Protein AF-A0A8T5LZY0-F1 (afdb_monomer_lite)

Structure (mmCIF, N/CA/C/O backbone):
data_AF-A0A8T5LZY0-F1
#
_entry.id   AF-A0A8T5LZY0-F1
#
loop_
_atom_site.group_PDB
_atom_site.id
_atom_site.type_symbol
_atom_site.label_atom_id
_atom_site.label_alt_id
_atom_site.label_comp_id
_atom_site.label_asym_id
_atom_site.label_entity_id
_atom_site.label_seq_id
_atom_site.pdbx_PDB_ins_code
_atom_site.Cartn_x
_atom_site.Cartn_y
_atom_site.Cartn_z
_atom_site.occupancy
_atom_site.B_iso_or_equiv
_atom_site.auth_seq_id
_atom_site.auth_comp_id
_atom_site.auth_asym_id
_atom_site.auth_atom_id
_atom_site.pdbx_PDB_model_num
ATOM 1 N N . MET A 1 1 ? -8.444 17.464 7.333 1.00 62.78 1 MET A N 1
ATOM 2 C CA . MET A 1 1 ? -8.457 17.012 5.927 1.00 62.78 1 MET A CA 1
ATOM 3 C C . MET A 1 1 ? -9.658 16.105 5.762 1.00 62.78 1 MET A C 1
ATOM 5 O O . MET A 1 1 ? -9.783 15.169 6.540 1.00 62.78 1 MET A O 1
ATOM 9 N N . THR A 1 2 ? -10.537 16.408 4.812 1.00 77.06 2 THR A N 1
ATOM 10 C CA . THR A 1 2 ? -11.737 15.609 4.545 1.00 77.06 2 THR A CA 1
ATOM 11 C C . THR A 1 2 ? -11.617 15.078 3.131 1.00 77.06 2 THR A C 1
ATOM 13 O O . THR A 1 2 ? -11.492 15.860 2.193 1.00 77.06 2 THR A O 1
ATOM 16 N N . ILE A 1 3 ? -11.596 13.758 2.990 1.00 79.44 3 ILE A N 1
ATOM 17 C CA . ILE A 1 3 ? -11.514 13.074 1.702 1.00 79.44 3 ILE A CA 1
ATOM 18 C C . ILE A 1 3 ? -12.775 12.228 1.607 1.00 79.44 3 ILE A C 1
ATOM 20 O O . ILE A 1 3 ? -13.067 11.469 2.530 1.00 79.44 3 ILE A O 1
ATOM 24 N N . SER A 1 4 ? -13.538 12.390 0.529 1.00 86.94 4 SER A N 1
ATOM 25 C CA . SER A 1 4 ? -14.698 11.539 0.281 1.00 86.94 4 SER A CA 1
ATOM 26 C C . SER A 1 4 ? -14.219 10.228 -0.327 1.00 86.94 4 SER A C 1
ATOM 28 O O . SER A 1 4 ? -13.517 10.218 -1.338 1.00 86.94 4 SER A O 1
ATOM 30 N N . VAL A 1 5 ? -14.569 9.125 0.321 1.00 87.44 5 VAL A N 1
ATOM 31 C CA . VAL A 1 5 ? -14.262 7.771 -0.131 1.00 87.44 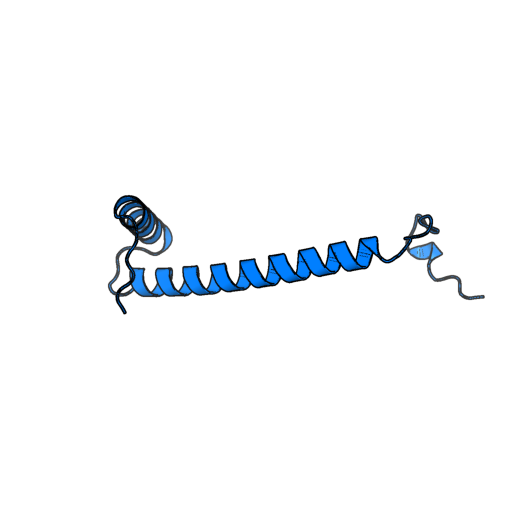5 VAL A CA 1
ATOM 32 C C . VAL A 1 5 ? -15.546 6.967 -0.019 1.00 87.44 5 VAL A C 1
ATOM 34 O O . VAL A 1 5 ? -16.391 7.257 0.821 1.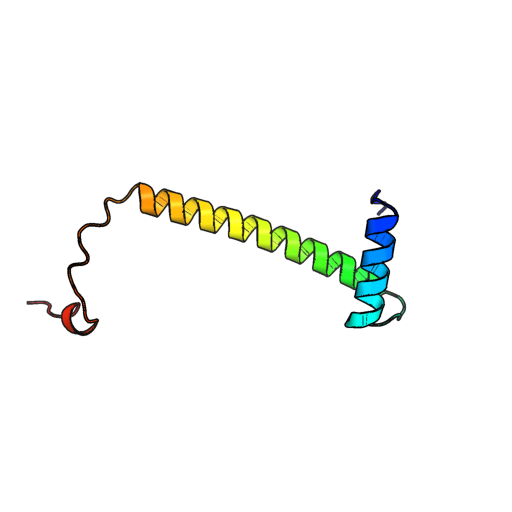00 87.44 5 VAL A O 1
ATOM 37 N N . ASN A 1 6 ? -15.709 5.958 -0.868 1.00 94.44 6 ASN A N 1
ATOM 38 C CA . ASN A 1 6 ? -16.855 5.066 -0.774 1.00 94.44 6 ASN A CA 1
ATOM 39 C C . ASN A 1 6 ? -16.884 4.359 0.600 1.00 94.44 6 ASN A C 1
ATOM 41 O O . ASN A 1 6 ? -15.887 3.760 1.011 1.00 94.44 6 ASN A O 1
ATOM 45 N N . ASP A 1 7 ? -18.041 4.368 1.264 1.00 91.81 7 ASP A N 1
ATOM 46 C CA . ASP A 1 7 ? -18.253 3.783 2.596 1.00 91.81 7 ASP A CA 1
ATOM 47 C C . ASP A 1 7 ? -17.797 2.323 2.718 1.00 91.81 7 ASP A C 1
ATOM 49 O O . ASP A 1 7 ? -17.286 1.897 3.757 1.00 91.81 7 ASP A O 1
ATOM 53 N N . GLN A 1 8 ? -17.987 1.519 1.669 1.00 94.88 8 GLN A N 1
ATOM 54 C CA . GLN A 1 8 ? -17.559 0.123 1.656 1.00 94.88 8 GLN A CA 1
ATOM 55 C C . GLN A 1 8 ? -16.033 0.019 1.674 1.00 94.88 8 GLN A C 1
ATOM 57 O O . GLN A 1 8 ? -15.486 -0.799 2.418 1.00 94.88 8 GLN A O 1
ATOM 62 N N . VAL A 1 9 ? -15.354 0.862 0.894 1.00 93.38 9 VAL A N 1
ATOM 63 C CA . VAL A 1 9 ? -13.888 0.922 0.843 1.00 93.38 9 VAL A CA 1
ATOM 64 C C . VAL A 1 9 ? -13.344 1.354 2.199 1.00 93.38 9 VAL A C 1
ATOM 66 O O . VAL A 1 9 ? -12.446 0.703 2.730 1.00 93.38 9 VAL A O 1
ATOM 69 N N . GLU A 1 10 ? -13.933 2.380 2.816 1.00 92.25 10 GLU A N 1
ATOM 70 C CA . GLU A 1 10 ? -13.524 2.831 4.146 1.00 92.25 10 GLU A CA 1
ATOM 71 C C . GLU A 1 10 ? -13.709 1.731 5.204 1.00 92.25 10 GLU A C 1
ATOM 73 O O . GLU A 1 10 ? -12.797 1.451 5.989 1.00 92.25 10 GLU A O 1
ATOM 78 N N . LYS A 1 11 ? -14.865 1.055 5.210 1.00 93.88 11 LYS A N 1
ATOM 79 C CA . LYS A 1 11 ? -15.139 -0.054 6.138 1.00 93.88 11 LYS A CA 1
ATOM 80 C C . LYS A 1 11 ? -14.147 -1.199 5.966 1.00 93.88 11 LYS A C 1
ATOM 82 O O . LYS A 1 11 ? -13.669 -1.742 6.965 1.00 93.88 11 LYS A O 1
ATOM 87 N N . GLN A 1 12 ? -13.843 -1.584 4.728 1.00 95.31 12 GLN A N 1
ATOM 88 C CA . GLN A 1 12 ? -12.860 -2.633 4.453 1.00 95.31 12 GLN A CA 1
ATOM 89 C C . GLN A 1 12 ? -11.461 -2.207 4.895 1.00 95.31 12 GLN A C 1
ATOM 91 O O . GLN A 1 12 ? -10.795 -2.962 5.600 1.00 95.31 12 GLN A O 1
ATOM 96 N N . PHE A 1 13 ? -11.054 -0.980 4.577 1.00 93.25 13 PHE A N 1
ATOM 97 C CA . PHE A 1 13 ? -9.759 -0.442 4.972 1.00 93.25 13 PHE A CA 1
ATOM 98 C C . PHE A 1 13 ? -9.589 -0.434 6.495 1.00 93.25 13 PHE A C 1
ATOM 100 O O . PHE A 1 13 ? -8.617 -0.981 7.012 1.00 93.25 13 PHE A O 1
ATOM 107 N N . ARG A 1 14 ? -10.579 0.075 7.240 1.00 91.81 14 ARG A N 1
ATOM 108 C CA . ARG A 1 14 ? -10.567 0.066 8.714 1.00 91.81 14 ARG A CA 1
ATOM 109 C C . ARG A 1 14 ? -10.457 -1.346 9.292 1.00 91.81 14 ARG A C 1
ATOM 111 O O . ARG A 1 14 ? -9.703 -1.546 10.241 1.00 91.81 14 ARG A O 1
ATOM 118 N N . LYS A 1 15 ? -11.170 -2.327 8.723 1.00 94.56 15 LYS A N 1
ATOM 119 C CA . LYS A 1 15 ? -11.066 -3.740 9.137 1.00 94.56 15 LYS A CA 1
ATOM 120 C C . LYS A 1 15 ? -9.667 -4.299 8.897 1.00 94.56 15 LYS A C 1
ATOM 122 O O . LYS A 1 15 ? -9.152 -5.005 9.758 1.00 94.56 15 LYS A O 1
ATOM 127 N N . THR A 1 16 ? -9.059 -3.991 7.754 1.00 94.69 16 THR A N 1
ATOM 128 C CA . THR A 1 16 ? -7.694 -4.422 7.438 1.00 94.69 16 THR A CA 1
ATOM 129 C C . THR A 1 16 ? -6.702 -3.816 8.421 1.00 94.69 16 THR A C 1
ATOM 131 O O . THR A 1 16 ? -5.965 -4.561 9.052 1.00 94.69 16 THR A O 1
ATOM 134 N N . VAL A 1 17 ? -6.759 -2.500 8.642 1.00 94.69 17 VAL A N 1
ATOM 135 C CA . VAL A 1 17 ? -5.886 -1.791 9.592 1.00 94.69 17 VAL A CA 1
ATOM 136 C C . VAL A 1 17 ? -6.007 -2.356 11.007 1.00 94.69 17 VAL A C 1
ATOM 138 O O . VAL A 1 17 ? -4.995 -2.595 11.664 1.00 94.69 17 VAL A O 1
ATOM 141 N N . ALA A 1 18 ? -7.233 -2.631 11.459 1.00 92.81 18 ALA A N 1
ATOM 142 C CA . ALA A 1 18 ? -7.471 -3.240 12.763 1.00 92.81 18 ALA A CA 1
ATOM 143 C C . ALA A 1 18 ? -6.819 -4.628 12.898 1.00 92.81 18 ALA A C 1
ATOM 145 O O . ALA A 1 18 ? -6.353 -4.967 13.981 1.00 92.81 18 ALA A O 1
ATOM 146 N N . LYS A 1 19 ? -6.766 -5.416 11.814 1.00 93.19 19 LYS A N 1
ATOM 147 C CA . LYS A 1 19 ? -6.141 -6.748 11.798 1.00 93.19 19 LYS A CA 1
ATOM 148 C C . LYS A 1 19 ? -4.615 -6.702 11.729 1.00 93.19 19 LYS A C 1
ATOM 150 O O . LYS A 1 19 ? -3.977 -7.550 12.338 1.00 93.19 19 LYS A O 1
ATOM 155 N N . THR A 1 20 ? -4.034 -5.770 10.975 1.00 90.31 20 THR A N 1
ATOM 156 C CA . THR A 1 20 ? -2.576 -5.718 10.757 1.00 90.31 20 THR A CA 1
ATOM 157 C C . THR A 1 20 ? -1.833 -4.881 11.787 1.00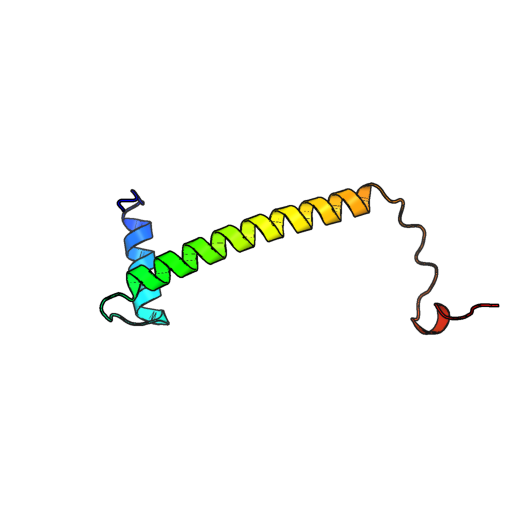 90.31 20 THR A C 1
ATOM 159 O O . THR A 1 20 ? -0.748 -5.267 12.202 1.00 90.31 20 THR A O 1
ATOM 162 N N . ILE A 1 21 ? -2.387 -3.733 12.183 1.00 86.31 21 ILE A N 1
ATOM 163 C CA . ILE A 1 21 ? -1.698 -2.745 13.032 1.00 86.31 21 ILE A CA 1
ATOM 164 C C . ILE A 1 21 ? -2.395 -2.593 14.397 1.00 86.31 21 ILE A C 1
ATOM 166 O O . ILE A 1 21 ? -1.792 -2.132 15.365 1.00 86.31 21 ILE A O 1
ATOM 170 N N . GLY A 1 22 ? -3.663 -2.998 14.502 1.00 89.50 22 GLY A N 1
ATOM 171 C CA . GLY A 1 22 ? -4.462 -2.914 15.727 1.00 89.50 22 GLY A CA 1
ATOM 172 C C . GLY A 1 22 ? -5.402 -1.706 15.764 1.00 89.50 22 GLY A C 1
ATOM 173 O O . GLY A 1 22 ? -5.533 -0.944 14.806 1.00 89.50 22 GLY A O 1
ATOM 174 N N . THR A 1 23 ? -6.095 -1.527 16.889 1.00 87.25 23 THR A N 1
ATOM 175 C CA . THR A 1 23 ? -7.215 -0.572 17.038 1.00 87.25 23 THR A CA 1
ATOM 176 C C . THR A 1 23 ? -6.888 0.656 17.894 1.00 87.25 23 THR A C 1
ATOM 178 O O . THR A 1 23 ? -7.790 1.356 18.353 1.00 87.25 23 THR A O 1
ATOM 181 N N . GLN A 1 24 ? -5.604 0.949 18.114 1.00 90.44 24 GLN A N 1
ATOM 182 C CA . GLN A 1 24 ? -5.186 2.084 18.938 1.00 90.44 24 GLN A CA 1
ATOM 183 C C . GLN A 1 24 ? -5.506 3.440 18.283 1.00 90.44 24 GLN A C 1
ATOM 185 O O . GLN A 1 24 ? -5.598 3.588 17.058 1.00 90.44 24 GLN A O 1
ATOM 190 N N . LYS A 1 25 ? -5.667 4.471 19.122 1.00 82.06 25 LYS A N 1
ATOM 191 C CA . LYS A 1 25 ? -5.907 5.843 18.662 1.00 82.06 25 LYS A CA 1
ATOM 192 C C . LYS A 1 25 ? -4.748 6.296 17.767 1.00 82.06 25 LYS A C 1
ATOM 194 O O . LYS A 1 25 ? -3.587 6.212 18.148 1.00 82.06 25 LYS A O 1
ATOM 199 N N . GLY A 1 26 ? -5.075 6.792 16.575 1.00 84.88 26 GLY A N 1
ATOM 200 C CA . GLY A 1 26 ? -4.091 7.267 15.596 1.00 84.88 26 GLY A CA 1
ATOM 201 C C . GLY A 1 26 ? -3.591 6.206 14.610 1.00 84.88 26 GLY A C 1
ATOM 202 O O . GLY A 1 26 ? -3.010 6.575 13.591 1.00 84.88 26 GLY A O 1
ATOM 203 N N . THR A 1 27 ? -3.879 4.918 14.827 1.00 90.06 27 THR A N 1
ATOM 204 C CA . THR A 1 27 ? -3.457 3.843 13.914 1.00 90.06 27 THR A CA 1
ATOM 205 C C . THR A 1 27 ? -4.048 3.999 12.514 1.00 90.06 27 THR A C 1
ATOM 207 O O . THR A 1 27 ? -3.343 3.827 11.524 1.00 90.06 27 THR A O 1
ATOM 210 N N . LEU A 1 28 ? -5.312 4.421 12.413 1.00 89.81 28 LEU A N 1
ATOM 211 C CA . LEU A 1 28 ? -5.933 4.680 11.115 1.00 89.81 28 LEU A CA 1
ATOM 212 C C . LEU A 1 28 ? -5.247 5.823 10.357 1.00 89.81 28 LEU A C 1
ATOM 214 O O . LEU A 1 28 ? -5.011 5.696 9.164 1.00 89.81 28 LEU A O 1
ATOM 218 N N . GLY A 1 29 ? -4.899 6.914 11.045 1.00 89.88 29 GLY A N 1
ATOM 219 C CA . GLY A 1 29 ? -4.200 8.041 10.423 1.00 89.88 29 GLY A CA 1
ATOM 220 C C . GLY A 1 29 ? -2.825 7.634 9.893 1.00 89.88 29 GLY A C 1
ATOM 221 O O . GLY A 1 29 ? -2.486 7.962 8.760 1.00 89.88 29 GLY A O 1
ATOM 222 N N . LYS A 1 30 ? -2.077 6.838 10.670 1.00 90.62 30 LYS A N 1
ATOM 223 C CA . LYS A 1 30 ? -0.800 6.258 10.227 1.00 90.62 30 LYS A CA 1
ATOM 224 C C . LYS A 1 30 ? -0.975 5.366 8.997 1.00 90.62 30 LYS A C 1
ATOM 226 O O . LYS A 1 30 ? -0.219 5.500 8.045 1.00 90.62 30 LYS A O 1
ATOM 231 N N . ALA A 1 31 ? -1.991 4.504 8.994 1.00 93.00 31 ALA A N 1
ATOM 232 C CA . ALA A 1 31 ? -2.275 3.634 7.857 1.00 93.00 31 ALA A CA 1
ATOM 233 C C . ALA A 1 31 ? -2.656 4.418 6.593 1.00 93.00 31 ALA A C 1
ATOM 235 O O . ALA A 1 31 ? -2.245 4.045 5.499 1.00 93.00 31 ALA A O 1
ATOM 236 N N . VAL A 1 32 ? -3.417 5.510 6.730 1.00 92.88 32 VAL A N 1
ATOM 237 C CA . VAL A 1 32 ? -3.728 6.406 5.605 1.00 92.88 32 VAL A CA 1
ATOM 238 C C . VAL A 1 32 ? -2.450 7.044 5.057 1.00 92.88 32 VAL A C 1
ATOM 240 O O . VAL A 1 32 ? -2.259 7.038 3.846 1.00 92.88 32 VAL A O 1
ATOM 243 N N . GLY A 1 33 ? -1.560 7.531 5.929 1.00 93.31 33 GLY A N 1
ATOM 244 C CA . GLY A 1 33 ? -0.261 8.077 5.519 1.00 93.31 33 GLY A CA 1
ATOM 245 C C . GLY A 1 33 ? 0.573 7.062 4.734 1.00 93.31 33 GLY A C 1
ATOM 246 O O . GLY A 1 33 ? 0.967 7.335 3.606 1.00 93.31 33 GLY A O 1
ATOM 247 N N . GLN A 1 34 ? 0.723 5.849 5.272 1.00 94.31 34 GLN A N 1
ATOM 248 C CA . GLN A 1 34 ? 1.442 4.760 4.599 1.00 94.31 34 GLN A CA 1
ATOM 249 C C . GLN A 1 34 ? 0.812 4.382 3.253 1.00 94.31 34 GLN A C 1
ATOM 251 O O . GLN A 1 34 ? 1.522 4.131 2.284 1.00 94.31 34 GLN A O 1
ATOM 256 N N . ALA A 1 35 ? -0.521 4.354 3.163 1.00 94.06 35 ALA A N 1
ATOM 257 C CA . ALA A 1 35 ? -1.209 4.061 1.909 1.00 94.06 35 ALA A CA 1
ATOM 258 C C . ALA A 1 35 ? -0.947 5.140 0.844 1.00 94.06 35 ALA A C 1
ATOM 260 O O . ALA A 1 35 ? -0.768 4.815 -0.330 1.00 94.06 35 ALA A O 1
ATOM 261 N N . MET A 1 36 ? -0.903 6.414 1.246 1.00 94.38 36 MET A N 1
ATOM 262 C CA . MET A 1 36 ? -0.584 7.525 0.346 1.00 94.38 36 MET A CA 1
ATOM 263 C C . MET A 1 36 ? 0.870 7.475 -0.128 1.00 94.38 36 MET A C 1
ATOM 265 O O . MET A 1 36 ? 1.113 7.605 -1.327 1.00 94.38 36 MET A O 1
ATOM 269 N N . GLU A 1 37 ? 1.819 7.245 0.783 1.00 96.81 37 GLU A N 1
ATOM 270 C CA . GLU A 1 37 ? 3.239 7.059 0.451 1.00 96.81 37 GLU A CA 1
ATOM 271 C C . GLU A 1 37 ? 3.414 5.917 -0.550 1.00 96.81 37 GLU A C 1
ATOM 273 O O . GLU A 1 37 ? 3.969 6.114 -1.633 1.00 96.81 37 GLU A O 1
ATOM 278 N N . LYS A 1 38 ? 2.819 4.757 -0.252 1.00 96.44 38 LYS A N 1
ATOM 279 C CA . LYS A 1 38 ? 2.902 3.577 -1.111 1.00 96.44 38 LYS A CA 1
ATOM 280 C C . LYS A 1 38 ? 2.330 3.824 -2.505 1.00 96.44 38 LYS A C 1
ATOM 282 O O . LYS A 1 38 ? 2.914 3.401 -3.500 1.00 96.44 38 LYS A O 1
ATOM 287 N N . TRP A 1 39 ? 1.206 4.533 -2.595 1.00 96.25 39 TRP A N 1
ATOM 288 C CA . TRP A 1 39 ? 0.611 4.886 -3.881 1.00 96.25 39 TRP A CA 1
ATOM 289 C C . TRP A 1 39 ? 1.530 5.778 -4.722 1.00 96.25 39 TRP A C 1
ATOM 291 O O . TRP A 1 39 ? 1.656 5.555 -5.927 1.00 96.25 39 TRP A O 1
ATOM 301 N N . MET A 1 40 ? 2.179 6.774 -4.111 1.00 97.00 40 MET A N 1
ATOM 302 C CA . MET A 1 40 ? 3.122 7.650 -4.816 1.00 97.00 40 MET A CA 1
ATOM 303 C C . MET A 1 40 ? 4.339 6.872 -5.325 1.00 97.00 40 MET A C 1
ATOM 305 O O . MET A 1 40 ? 4.708 7.017 -6.492 1.00 97.00 40 MET A O 1
ATOM 309 N N . GLU A 1 41 ? 4.911 6.002 -4.492 1.00 96.94 41 GLU A N 1
ATOM 310 C CA . GLU A 1 41 ? 6.021 5.127 -4.884 1.00 96.94 41 GLU A CA 1
ATOM 311 C C . GLU A 1 41 ? 5.649 4.231 -6.066 1.00 96.94 41 GLU A C 1
ATOM 313 O O . GLU A 1 41 ? 6.381 4.168 -7.055 1.00 96.94 41 GLU A O 1
ATOM 318 N N . ASP A 1 42 ? 4.486 3.578 -6.007 1.00 96.81 42 ASP A N 1
ATOM 319 C CA . ASP A 1 42 ? 4.027 2.686 -7.069 1.00 96.81 42 ASP A CA 1
ATOM 320 C C . ASP A 1 42 ? 3.846 3.436 -8.400 1.00 96.81 42 ASP A C 1
ATOM 322 O O . ASP A 1 42 ? 4.109 2.882 -9.473 1.00 96.81 42 ASP A O 1
ATOM 326 N N . LYS A 1 43 ? 3.433 4.711 -8.362 1.00 96.88 43 LYS A N 1
ATOM 327 C CA . LYS A 1 43 ? 3.332 5.545 -9.567 1.00 96.88 43 LYS A CA 1
ATOM 328 C C . LYS A 1 43 ? 4.689 5.917 -10.143 1.00 96.88 43 LYS A C 1
ATOM 330 O O . LYS A 1 43 ? 4.841 5.856 -11.367 1.00 96.88 43 LYS A O 1
ATOM 335 N N . GLU A 1 44 ? 5.670 6.242 -9.308 1.00 95.88 44 GLU A N 1
ATOM 336 C CA . GLU A 1 44 ? 7.018 6.523 -9.805 1.00 95.88 44 GLU A CA 1
ATOM 337 C C . GLU A 1 44 ? 7.667 5.255 -10.377 1.00 95.88 44 GLU A C 1
ATOM 339 O O . GLU A 1 44 ? 8.219 5.288 -11.476 1.00 95.88 44 GLU A O 1
ATOM 344 N N . GLN A 1 45 ? 7.500 4.103 -9.723 1.00 93.88 45 GLN A N 1
ATOM 345 C CA . GLN A 1 45 ? 7.997 2.822 -10.235 1.00 93.88 45 GLN A CA 1
ATOM 346 C C . GLN A 1 45 ? 7.372 2.451 -11.586 1.00 93.88 45 GLN A C 1
ATOM 348 O O . GLN A 1 45 ? 8.077 2.045 -12.510 1.00 93.88 45 GLN A O 1
ATOM 353 N N . GLN A 1 46 ? 6.062 2.658 -11.762 1.00 93.75 46 GLN A N 1
ATOM 354 C CA . GLN A 1 46 ? 5.398 2.447 -13.055 1.00 93.75 46 GLN A CA 1
ATOM 355 C C . GLN A 1 46 ? 5.969 3.346 -14.156 1.00 93.75 46 GLN A C 1
ATOM 357 O O . GLN A 1 46 ? 6.105 2.918 -15.304 1.00 93.75 46 GLN A O 1
ATOM 362 N N . LYS A 1 47 ? 6.302 4.595 -13.827 1.00 94.06 47 LYS A N 1
ATOM 363 C CA . LYS A 1 47 ? 6.908 5.540 -14.767 1.00 94.06 47 LYS A CA 1
ATOM 364 C C . LYS A 1 47 ? 8.322 5.109 -15.152 1.00 94.06 47 LYS A C 1
ATOM 366 O O . LYS A 1 47 ? 8.609 5.052 -16.347 1.00 94.06 47 LYS A O 1
ATOM 371 N N . ILE A 1 48 ? 9.155 4.738 -14.181 1.00 92.50 48 ILE A N 1
ATOM 372 C CA . ILE A 1 48 ? 10.508 4.216 -14.422 1.00 92.50 48 ILE A CA 1
ATOM 373 C C . ILE A 1 48 ? 10.444 2.964 -1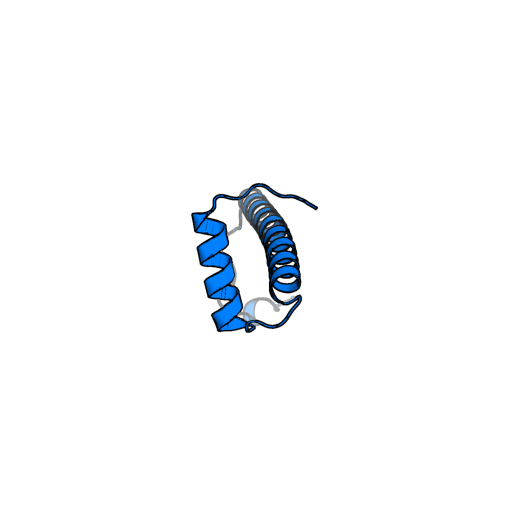5.301 1.00 92.50 48 ILE A C 1
ATOM 375 O O . ILE A 1 48 ? 11.140 2.888 -16.310 1.00 92.50 48 ILE A O 1
ATOM 379 N N . ALA A 1 49 ? 9.557 2.015 -14.989 1.00 91.31 49 ALA A N 1
ATOM 380 C CA . ALA A 1 49 ? 9.386 0.7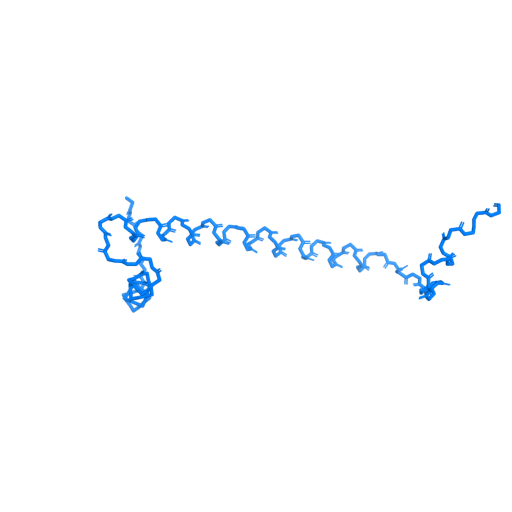97 -15.778 1.00 91.31 49 ALA A CA 1
ATOM 381 C C . ALA A 1 49 ? 8.993 1.103 -17.234 1.00 91.31 49 ALA A C 1
ATOM 383 O O . ALA A 1 49 ? 9.584 0.559 -18.167 1.00 91.31 49 ALA A O 1
ATOM 384 N N . ARG A 1 50 ? 8.045 2.026 -17.452 1.00 90.94 50 ARG A N 1
ATOM 385 C CA . ARG A 1 50 ? 7.656 2.470 -18.803 1.00 90.94 50 ARG A CA 1
ATOM 386 C C . ARG A 1 50 ? 8.816 3.122 -19.551 1.00 90.94 50 ARG A C 1
ATOM 388 O O . ARG A 1 50 ? 8.993 2.854 -20.735 1.00 90.94 50 ARG A O 1
ATOM 395 N N . GLN A 1 51 ? 9.605 3.958 -18.877 1.00 89.81 51 GLN A N 1
ATOM 396 C CA . GLN A 1 51 ? 10.788 4.586 -19.467 1.00 89.81 51 GLN A CA 1
ATOM 397 C C . GLN A 1 51 ? 11.858 3.551 -19.822 1.00 89.81 51 GLN A C 1
ATOM 399 O O . GLN A 1 51 ? 12.410 3.614 -20.917 1.00 89.81 51 GLN A O 1
ATOM 404 N N . GLY A 1 52 ? 12.100 2.573 -18.946 1.00 87.25 52 GLY A N 1
ATOM 405 C CA . GLY A 1 52 ? 13.007 1.455 -19.195 1.00 87.25 52 GLY A CA 1
ATOM 406 C C . GLY A 1 52 ? 12.589 0.645 -20.421 1.00 87.25 52 GLY A C 1
ATOM 407 O O . GLY A 1 52 ? 13.398 0.438 -21.317 1.00 87.25 52 GLY A O 1
ATOM 408 N N . ILE A 1 53 ? 11.309 0.279 -20.528 1.00 86.12 53 ILE A N 1
ATOM 409 C CA . ILE A 1 53 ? 10.770 -0.422 -21.706 1.00 86.12 53 ILE A CA 1
ATOM 410 C C . ILE A 1 53 ? 10.914 0.433 -22.974 1.00 86.12 53 ILE A C 1
ATOM 412 O O . ILE A 1 53 ? 11.321 -0.074 -24.017 1.00 86.12 53 ILE A O 1
ATOM 416 N N . ALA A 1 54 ? 10.622 1.733 -22.901 1.00 86.00 54 ALA A N 1
ATOM 417 C CA . ALA A 1 54 ? 10.770 2.633 -24.043 1.00 86.00 54 ALA A CA 1
ATOM 418 C C . ALA A 1 54 ? 12.235 2.785 -24.485 1.00 86.00 54 ALA A C 1
ATOM 420 O O . ALA A 1 54 ? 12.508 2.857 -25.681 1.00 86.00 54 ALA A O 1
ATOM 421 N N . LEU A 1 55 ? 13.180 2.823 -23.542 1.00 84.50 55 LEU A N 1
ATOM 422 C CA . LEU A 1 55 ? 14.614 2.793 -23.830 1.00 84.50 55 LEU A CA 1
ATOM 423 C C . LEU A 1 55 ? 14.993 1.475 -24.507 1.00 84.50 55 LEU A C 1
ATOM 425 O O . LEU A 1 55 ? 15.580 1.508 -25.583 1.00 84.50 55 LEU A O 1
ATOM 429 N N . LEU A 1 56 ? 14.581 0.334 -23.947 1.00 80.75 56 LEU A N 1
ATOM 430 C CA . LEU A 1 56 ? 14.824 -0.988 -24.532 1.00 80.75 56 LEU A CA 1
ATOM 431 C C . LEU A 1 56 ? 14.292 -1.099 -25.965 1.00 80.75 56 LEU A C 1
ATOM 433 O O . LEU A 1 56 ? 14.982 -1.638 -26.818 1.00 80.75 56 LEU A O 1
ATOM 437 N N . GLY A 1 57 ? 13.112 -0.544 -26.255 1.00 76.19 57 GLY A N 1
ATOM 438 C CA . GLY A 1 57 ? 12.546 -0.535 -27.607 1.00 76.19 57 GLY A CA 1
ATOM 439 C C . GLY A 1 57 ? 13.269 0.388 -28.597 1.00 76.19 57 GLY A C 1
ATOM 440 O O . GLY A 1 57 ? 13.180 0.176 -29.804 1.00 76.19 57 GLY A O 1
ATOM 441 N N . LYS A 1 58 ? 13.993 1.408 -28.115 1.00 75.00 58 LYS A N 1
ATOM 442 C CA . LYS A 1 58 ? 14.800 2.306 -28.961 1.00 75.00 58 LYS A CA 1
ATOM 443 C C . LYS A 1 58 ? 16.143 1.698 -29.351 1.00 75.00 58 LYS A C 1
ATOM 445 O O . LYS A 1 58 ? 16.683 2.052 -30.398 1.00 75.00 58 LYS A O 1
ATOM 450 N N . PHE A 1 59 ? 16.686 0.806 -28.531 1.00 69.44 59 PHE A N 1
ATOM 451 C CA . PHE A 1 59 ? 17.911 0.094 -28.859 1.00 69.44 59 PHE A CA 1
ATOM 452 C C . PHE A 1 59 ? 17.563 -1.200 -29.594 1.00 69.44 59 PHE A C 1
ATOM 454 O O . PHE A 1 59 ? 16.843 -2.049 -29.077 1.00 69.44 59 PHE A O 1
ATOM 461 N N . LYS A 1 60 ? 18.118 -1.400 -30.795 1.00 65.44 60 LYS A N 1
ATOM 462 C CA . LYS A 1 60 ? 18.219 -2.750 -31.358 1.00 65.44 60 LYS A CA 1
ATOM 463 C C . LYS A 1 60 ? 19.225 -3.501 -30.493 1.00 65.44 60 LYS A C 1
ATOM 465 O O . LYS A 1 60 ? 20.420 -3.445 -30.766 1.00 65.44 60 LYS A O 1
ATOM 470 N N . MET A 1 61 ? 18.750 -4.125 -29.416 1.00 64.81 61 MET A N 1
ATOM 471 C CA . MET A 1 61 ? 19.520 -5.130 -28.691 1.00 64.81 61 MET A CA 1
ATOM 472 C C . MET A 1 61 ? 19.984 -6.137 -29.747 1.00 64.81 61 MET A C 1
ATOM 474 O O . MET A 1 61 ? 19.159 -6.819 -30.355 1.00 64.81 61 MET A O 1
ATOM 478 N N . GLY A 1 62 ? 21.280 -6.124 -30.066 1.00 65.44 62 GLY A N 1
ATOM 479 C CA . GLY A 1 62 ? 21.874 -7.108 -30.964 1.00 65.44 62 GLY A CA 1
ATOM 480 C C . GLY A 1 62 ? 21.706 -8.513 -30.388 1.00 65.44 62 GLY A C 1
ATOM 481 O O . GLY A 1 62 ? 21.212 -8.690 -29.272 1.00 65.44 62 GLY A O 1
ATOM 482 N N . ASN A 1 63 ? 22.131 -9.531 -31.131 1.00 67.62 63 ASN A N 1
ATOM 483 C CA . ASN A 1 63 ? 22.158 -10.883 -30.581 1.00 67.62 63 ASN A CA 1
ATOM 484 C C . ASN A 1 63 ? 22.992 -10.896 -29.295 1.00 67.62 63 ASN A C 1
ATOM 486 O O . ASN A 1 63 ? 24.023 -10.228 -29.222 1.00 67.62 63 ASN A O 1
ATOM 490 N N . ILE A 1 64 ? 22.543 -11.649 -28.290 1.00 70.81 64 ILE A N 1
ATOM 491 C CA . ILE A 1 64 ? 23.331 -11.897 -27.082 1.00 70.81 64 ILE A CA 1
ATOM 492 C C . ILE A 1 64 ? 24.639 -12.554 -27.539 1.00 70.81 64 ILE A C 1
ATOM 494 O O . ILE A 1 64 ? 24.623 -13.686 -28.018 1.00 70.81 64 ILE A O 1
ATOM 498 N N . LEU A 1 65 ? 25.744 -11.809 -27.460 1.00 69.94 65 LEU A N 1
ATOM 499 C CA . LEU A 1 65 ? 27.045 -12.232 -27.991 1.00 69.94 65 LEU A CA 1
ATOM 500 C C . LEU A 1 65 ? 27.744 -13.261 -27.095 1.00 69.94 65 LEU A C 1
ATOM 502 O O . LEU A 1 65 ? 28.620 -13.971 -27.572 1.00 69.94 65 LEU A O 1
ATOM 506 N N . TYR A 1 66 ? 27.324 -13.365 -25.832 1.00 73.44 66 TYR A N 1
ATOM 507 C CA . TYR A 1 66 ? 27.998 -14.159 -24.810 1.00 73.44 66 TYR A CA 1
ATOM 508 C C . TYR A 1 66 ? 26.981 -14.916 -23.960 1.00 73.44 66 TYR A C 1
ATOM 510 O O . TYR A 1 66 ? 26.001 -14.333 -23.487 1.00 73.44 66 TYR A O 1
ATOM 518 N N . LYS A 1 67 ? 27.196 -16.218 -23.773 1.00 73.75 67 LYS A N 1
ATOM 519 C CA . LYS A 1 67 ? 26.328 -17.083 -22.955 1.00 73.75 67 LYS A CA 1
ATOM 520 C C . LYS A 1 67 ? 26.790 -17.144 -21.503 1.00 73.75 67 LYS A C 1
ATOM 522 O O . LYS A 1 67 ? 25.960 -17.358 -20.619 1.00 73.75 67 LYS A O 1
ATOM 527 N N . HIS A 1 68 ? 28.081 -16.930 -21.255 1.00 74.50 68 HIS A N 1
ATOM 528 C CA . HIS A 1 68 ? 28.681 -16.993 -19.926 1.00 74.50 68 HIS A CA 1
ATOM 529 C C . HIS A 1 68 ? 29.397 -15.683 -19.575 1.00 74.50 68 HIS A C 1
ATOM 531 O O . HIS A 1 68 ? 29.975 -15.023 -20.432 1.00 74.50 68 HIS A O 1
ATOM 537 N N . ARG A 1 69 ? 29.345 -15.284 -18.294 1.00 72.06 69 ARG A N 1
ATOM 538 C CA . ARG 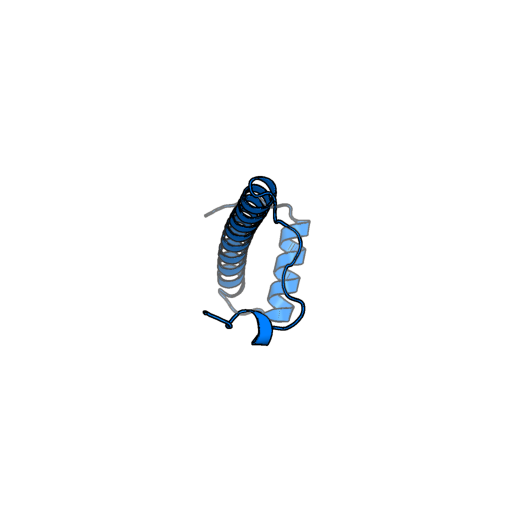A 1 69 ? 29.918 -14.013 -17.804 1.00 72.06 69 ARG A CA 1
ATOM 539 C C . ARG A 1 69 ? 31.425 -13.916 -18.051 1.00 72.06 69 ARG A C 1
ATOM 541 O O . ARG A 1 69 ? 31.930 -12.818 -18.269 1.00 72.06 69 ARG A O 1
ATOM 548 N N . ASP A 1 70 ? 32.106 -15.053 -18.025 1.00 77.81 70 ASP A N 1
ATOM 549 C CA . ASP A 1 70 ? 33.557 -15.149 -18.182 1.00 77.81 70 ASP A CA 1
ATOM 550 C C . ASP A 1 70 ? 34.002 -14.779 -19.610 1.00 77.81 70 ASP A C 1
ATOM 552 O O . ASP A 1 70 ? 35.112 -14.297 -19.799 1.00 77.81 70 ASP A O 1
ATOM 556 N N . GLU A 1 71 ? 33.098 -14.881 -20.593 1.00 71.81 71 GLU A N 1
ATOM 557 C CA . GLU A 1 71 ? 33.331 -14.501 -21.996 1.00 71.81 71 GLU A CA 1
ATOM 558 C C . GLU A 1 71 ? 33.289 -12.970 -22.213 1.00 71.81 71 GLU A C 1
ATOM 560 O O . GLU A 1 71 ? 33.694 -12.472 -23.258 1.00 71.81 71 GLU A O 1
ATOM 565 N N . LEU A 1 72 ? 32.799 -12.193 -21.234 1.00 73.38 72 LEU A N 1
ATOM 566 C CA . LEU A 1 72 ? 32.626 -10.735 -21.346 1.00 73.38 72 LEU A CA 1
ATOM 567 C C . LEU A 1 72 ? 33.932 -9.948 -21.113 1.00 73.38 72 LEU A C 1
ATOM 569 O O . LEU A 1 72 ? 33.985 -8.743 -21.365 1.00 73.38 72 LEU A O 1
ATOM 573 N N . HIS A 1 73 ? 34.965 -10.595 -20.569 1.00 67.62 73 HIS A N 1
ATOM 574 C CA . HIS A 1 73 ? 36.181 -9.933 -20.088 1.00 67.62 73 HIS A CA 1
ATOM 575 C C . HIS A 1 73 ? 37.449 -10.237 -20.894 1.00 67.62 73 HIS A C 1
ATOM 577 O O . HIS A 1 73 ? 38.518 -9.772 -20.499 1.00 67.62 73 HIS A O 1
ATOM 583 N N . GLU A 1 74 ? 37.354 -10.909 -22.041 1.00 59.09 74 GLU A N 1
ATOM 584 C CA . GLU A 1 74 ? 38.487 -10.994 -22.968 1.00 59.09 74 GLU A CA 1
ATOM 585 C C . GLU A 1 74 ? 38.651 -9.655 -23.700 1.00 59.09 74 GLU A C 1
ATOM 587 O O . GLU A 1 74 ? 38.013 -9.358 -24.708 1.00 59.09 74 GLU A O 1
ATOM 592 N N . ARG A 1 75 ? 39.471 -8.788 -23.101 1.00 58.69 75 ARG A N 1
ATOM 593 C CA . ARG A 1 75 ? 40.106 -7.663 -23.783 1.00 58.69 75 ARG A CA 1
ATOM 594 C C . ARG A 1 75 ? 41.437 -8.171 -24.331 1.00 58.69 75 ARG A C 1
ATOM 596 O O . ARG A 1 75 ? 42.362 -8.337 -23.537 1.00 58.69 75 ARG A O 1
ATOM 603 N N . ASP A 1 76 ? 41.502 -8.400 -25.637 1.00 49.91 76 ASP A N 1
ATOM 604 C CA . ASP A 1 76 ? 42.763 -8.316 -26.387 1.00 49.91 76 ASP A CA 1
ATOM 605 C C . ASP A 1 76 ? 43.126 -6.840 -26.624 1.00 49.91 76 ASP A C 1
ATOM 607 O O . ASP A 1 76 ? 42.210 -6.045 -26.957 1.00 49.91 76 ASP A O 1
#

pLDDT: mean 84.98, std 11.43, range [49.91, 97.0]

Secondary structure (DSSP, 8-state):
------HHHHHHHHHHHHHHT-S-TTHHHHHHHHHHHHHHHHHHHHHHHHHHHHHHHHS-------SSGGGGG---

Foldseek 3Di:
DDDDDPPVVVVVQQVVQCVPVRDDPCSSVVSVVVVVVVVVVVVVVVVVVVVVVVVVVVDPPDPPPDPDPVVVPPDD

Sequence (76 aa):
MTISVNDQVEKQFRKTVAKTIGTQKGTLGKAVGQAMEKWMEDKEQQKIARQGIALLGKFKMGNILYKHRDELHERD

Radius of gyration: 23.14 Å; chains: 1; bounding box: 61×34×50 Å